Protein AF-A0A8T3BJH3-F1 (afdb_monomer)

Foldseek 3Di:
DPPPVVQQQDQEDADEPCQPPLEAEQQLPRANHAYYHAYQHANHAEYEHPCPDDDLRQRNNRHAYAAYENNQNHQEHYDPPDARPVQANHQNYQEDHDYNNNNHDDDGDHHPRRPYYDYDD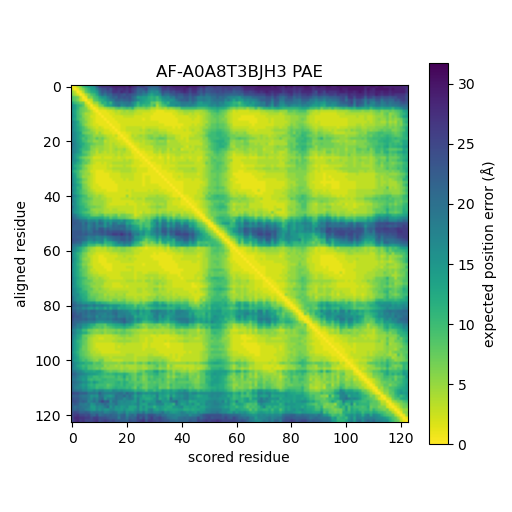DD

Mean predicted aligned error: 8.58 Å

Sequence (123 aa):
MNNVNPIFNIEKIELTDCLECETLPPFGQLPYLKSLTLSKMLKAKWLESKFNGNDKYHAFPLLELLHITKLKALEDWFEAGVAAEDGCLFHCLIQLRLHNCLKLKEFPSLPSKLPSFLLSSRP

Radius of gyration: 14.34 Å; Cα contacts (8 Å, |Δi|>4): 269; chains: 1; bounding box: 36×43×26 Å

pLDDT: mean 75.85, std 15.74, range [37.34, 95.12]

Structure (mmCIF, N/CA/C/O backbone):
data_AF-A0A8T3BJH3-F1
#
_entry.id   AF-A0A8T3BJH3-F1
#
loop_
_atom_site.group_PDB
_atom_site.id
_atom_site.type_symbol
_atom_site.label_atom_id
_atom_site.label_alt_id
_atom_site.label_comp_id
_atom_site.label_asym_id
_atom_site.label_entity_id
_atom_site.label_seq_id
_atom_site.pdbx_PDB_ins_code
_atom_site.Cartn_x
_atom_site.Cartn_y
_atom_site.Cartn_z
_atom_site.occupancy
_atom_site.B_iso_or_equiv
_atom_site.auth_seq_id
_atom_site.auth_comp_id
_atom_site.auth_asym_id
_atom_site.auth_atom_id
_atom_site.pdbx_PDB_model_num
ATOM 1 N N . MET A 1 1 ? 13.397 -27.679 -14.130 1.00 37.34 1 MET A N 1
ATOM 2 C CA . MET A 1 1 ? 12.266 -27.679 -13.173 1.00 37.34 1 MET A CA 1
ATOM 3 C C . MET A 1 1 ? 11.838 -26.234 -12.992 1.00 37.34 1 MET A C 1
ATOM 5 O O . MET A 1 1 ? 12.450 -25.521 -12.211 1.00 37.34 1 MET A O 1
ATOM 9 N N . ASN A 1 2 ? 10.868 -25.770 -13.782 1.00 40.88 2 ASN A N 1
ATOM 10 C CA . ASN A 1 2 ? 10.431 -24.374 -13.750 1.00 40.88 2 ASN A CA 1
ATOM 11 C C . ASN A 1 2 ? 9.361 -24.244 -12.673 1.00 40.88 2 ASN A C 1
ATOM 13 O O . ASN A 1 2 ? 8.173 -24.372 -12.951 1.00 40.88 2 ASN A O 1
ATOM 17 N N . ASN A 1 3 ? 9.795 -24.056 -11.431 1.00 44.75 3 ASN A N 1
ATOM 18 C CA . ASN A 1 3 ? 8.894 -23.707 -10.343 1.00 44.75 3 ASN A CA 1
ATOM 19 C C . ASN A 1 3 ? 8.599 -22.201 -10.456 1.00 44.75 3 ASN A C 1
ATOM 21 O O . ASN A 1 3 ? 9.143 -21.384 -9.719 1.00 44.75 3 ASN A O 1
ATOM 25 N N . VAL A 1 4 ? 7.839 -21.822 -11.490 1.00 50.03 4 VAL A N 1
ATOM 26 C CA . VAL A 1 4 ? 7.338 -20.454 -11.661 1.00 50.03 4 VAL A CA 1
ATOM 27 C C . VAL A 1 4 ? 6.328 -20.241 -10.547 1.00 50.03 4 VAL A C 1
ATOM 29 O O . VAL A 1 4 ? 5.199 -20.714 -10.629 1.00 50.03 4 VAL A O 1
ATOM 32 N N . ASN A 1 5 ? 6.759 -19.592 -9.469 1.00 54.50 5 ASN A N 1
ATOM 33 C CA . ASN A 1 5 ? 5.859 -19.190 -8.400 1.00 54.50 5 ASN A CA 1
ATOM 34 C C . ASN A 1 5 ? 4.841 -18.212 -9.030 1.00 54.50 5 ASN A C 1
ATOM 36 O O . ASN A 1 5 ? 5.241 -17.134 -9.477 1.00 54.50 5 ASN A O 1
ATOM 40 N N . PRO A 1 6 ? 3.550 -18.566 -9.148 1.00 55.44 6 PRO A N 1
ATOM 41 C CA . PRO A 1 6 ? 2.589 -17.833 -9.986 1.00 55.44 6 PRO A CA 1
ATOM 42 C C . PRO A 1 6 ? 2.321 -16.397 -9.504 1.00 55.44 6 PRO A C 1
ATOM 44 O O . PRO A 1 6 ? 1.749 -15.587 -10.228 1.00 55.44 6 PRO A O 1
ATOM 47 N N . ILE A 1 7 ? 2.773 -16.075 -8.291 1.00 58.88 7 ILE A N 1
ATOM 48 C CA . ILE A 1 7 ? 2.640 -14.779 -7.625 1.00 58.88 7 ILE A CA 1
ATOM 49 C C . ILE A 1 7 ? 3.525 -13.706 -8.287 1.00 58.88 7 ILE A C 1
ATOM 51 O O . ILE A 1 7 ? 3.262 -12.516 -8.142 1.00 58.88 7 ILE A O 1
ATOM 55 N N . PHE A 1 8 ? 4.551 -14.093 -9.054 1.00 66.50 8 PHE A N 1
ATOM 56 C CA . PHE A 1 8 ? 5.464 -13.111 -9.635 1.00 66.50 8 PHE A CA 1
ATOM 57 C C . PHE A 1 8 ? 4.826 -12.256 -10.728 1.00 66.50 8 PHE A C 1
ATOM 59 O O . PHE A 1 8 ? 5.204 -11.102 -10.824 1.00 66.50 8 PHE A O 1
ATOM 66 N N . ASN A 1 9 ? 3.815 -12.730 -11.464 1.00 81.62 9 ASN A N 1
ATOM 67 C CA . ASN A 1 9 ? 3.199 -11.974 -12.569 1.00 81.62 9 ASN A CA 1
ATOM 68 C C . ASN A 1 9 ? 2.003 -11.101 -12.139 1.00 81.62 9 ASN A C 1
ATOM 70 O O . ASN A 1 9 ? 1.189 -10.701 -12.972 1.00 81.62 9 ASN A O 1
ATOM 74 N N . ILE A 1 10 ? 1.842 -10.838 -10.841 1.00 89.44 10 ILE A N 1
ATOM 75 C CA . ILE A 1 10 ? 0.712 -10.052 -10.344 1.00 89.44 10 ILE A CA 1
ATOM 76 C C . ILE A 1 10 ? 0.926 -8.571 -10.663 1.00 89.44 10 ILE A C 1
ATOM 78 O O . ILE A 1 10 ? 1.835 -7.942 -10.130 1.00 89.44 10 ILE A O 1
ATOM 82 N N . GLU A 1 11 ? 0.033 -8.009 -11.481 1.00 93.19 11 GLU A N 1
ATOM 83 C CA . GLU A 1 11 ? 0.054 -6.581 -11.822 1.00 93.19 11 GLU A CA 1
ATOM 84 C C . GLU A 1 11 ? -0.889 -5.724 -10.972 1.00 93.19 11 GLU A C 1
ATOM 86 O O . GLU A 1 11 ? -0.663 -4.524 -10.810 1.00 93.19 11 GLU A O 1
ATOM 91 N N . LYS A 1 12 ? -1.950 -6.317 -10.417 1.00 94.56 12 LYS A N 1
ATOM 92 C CA . LYS A 1 12 ? -2.960 -5.598 -9.637 1.00 94.56 12 LYS A CA 1
ATOM 93 C C . LYS A 1 12 ? -3.324 -6.361 -8.372 1.00 94.56 12 LYS A C 1
ATOM 95 O O . LYS A 1 12 ? -3.664 -7.539 -8.436 1.00 94.56 12 LYS A O 1
ATOM 100 N N . ILE A 1 13 ? -3.326 -5.653 -7.247 1.00 94.50 13 ILE A N 1
ATOM 101 C CA . ILE A 1 13 ? -3.808 -6.138 -5.956 1.00 94.50 13 ILE A CA 1
ATOM 102 C C . ILE A 1 13 ? -4.845 -5.170 -5.406 1.00 94.50 13 ILE A C 1
ATOM 104 O O . ILE A 1 13 ? -4.641 -3.956 -5.377 1.00 94.50 13 ILE A O 1
ATOM 108 N N . GLU A 1 14 ? -5.950 -5.735 -4.933 1.00 95.12 14 GLU A N 1
ATOM 109 C CA . GLU A 1 14 ? -7.006 -5.011 -4.243 1.00 95.12 14 GLU A CA 1
ATOM 110 C C . GLU A 1 14 ? -7.415 -5.795 -2.997 1.00 95.12 14 GLU A C 1
ATOM 112 O O . GLU A 1 14 ? -7.908 -6.917 -3.096 1.00 95.12 14 GLU A O 1
ATOM 117 N N . LEU A 1 15 ? -7.181 -5.208 -1.824 1.00 93.31 15 LEU A N 1
ATOM 118 C CA . LEU A 1 15 ? -7.594 -5.762 -0.538 1.00 93.31 15 LEU A CA 1
ATOM 119 C C . LEU A 1 15 ? -8.569 -4.803 0.132 1.00 93.31 15 LEU A C 1
ATOM 121 O O . LEU A 1 15 ? -8.274 -3.621 0.312 1.00 93.31 15 LEU A O 1
ATOM 125 N N . THR A 1 16 ? -9.733 -5.324 0.509 1.00 93.19 16 THR A N 1
ATOM 126 C CA . THR A 1 16 ? -10.809 -4.553 1.130 1.00 93.19 16 THR A CA 1
ATOM 127 C C . THR A 1 16 ? -11.392 -5.327 2.310 1.00 93.19 16 THR A C 1
ATOM 129 O O . THR A 1 16 ? -11.526 -6.543 2.235 1.00 93.19 16 THR A O 1
ATOM 132 N N . ASP A 1 17 ? -11.751 -4.624 3.389 1.00 92.12 17 ASP A N 1
ATOM 133 C CA . ASP A 1 17 ? -12.416 -5.194 4.578 1.00 92.12 17 ASP A CA 1
ATOM 134 C C . ASP A 1 17 ? -11.567 -6.237 5.351 1.00 92.12 17 ASP A C 1
ATOM 136 O O . ASP A 1 17 ? -12.080 -7.074 6.092 1.00 92.12 17 ASP A O 1
ATOM 140 N N . CYS A 1 18 ? -10.238 -6.148 5.255 1.00 88.31 18 CYS A N 1
ATOM 141 C CA . CYS A 1 18 ? -9.298 -6.965 6.029 1.00 88.31 18 CYS A CA 1
ATOM 142 C C . CYS A 1 18 ? -9.036 -6.357 7.423 1.00 88.31 18 CYS A C 1
ATOM 144 O O . CYS A 1 18 ? -7.985 -5.767 7.685 1.00 88.31 18 CYS A O 1
ATOM 146 N N . LEU A 1 19 ? -10.023 -6.464 8.315 1.00 85.62 19 LEU A N 1
ATOM 147 C CA . LEU A 1 19 ? -10.055 -5.752 9.604 1.00 85.62 19 LEU A CA 1
ATOM 148 C C . LEU A 1 19 ? -9.000 -6.224 10.618 1.00 85.62 19 LEU A C 1
ATOM 150 O O . LEU A 1 19 ? -8.516 -5.416 11.409 1.00 85.62 19 LEU A O 1
ATOM 154 N N . GLU A 1 20 ? -8.630 -7.504 10.567 1.00 86.00 20 GLU A N 1
ATOM 155 C CA . GLU A 1 20 ? -7.701 -8.138 11.513 1.00 86.00 20 GLU A CA 1
ATOM 156 C C . GLU A 1 20 ? -6.234 -8.104 11.052 1.00 86.00 20 GLU A C 1
ATOM 158 O O . GLU A 1 20 ? -5.345 -8.505 11.798 1.00 86.00 20 GLU A O 1
ATOM 163 N N . CYS A 1 21 ? -5.956 -7.618 9.838 1.00 83.44 21 CYS A N 1
ATOM 164 C CA . CYS A 1 21 ? -4.594 -7.540 9.316 1.00 83.44 21 CYS A CA 1
ATOM 165 C C . CYS A 1 21 ? -3.818 -6.402 9.991 1.00 83.44 21 CYS A C 1
ATOM 167 O O . CYS A 1 21 ? -4.023 -5.229 9.678 1.00 83.44 21 CYS A O 1
ATOM 169 N N . GLU A 1 22 ? -2.919 -6.761 10.907 1.00 81.19 22 GLU A N 1
ATOM 170 C CA . GLU A 1 22 ? -1.954 -5.841 11.528 1.00 81.19 22 GLU A CA 1
ATOM 171 C C . GLU A 1 22 ? -0.738 -5.598 10.632 1.00 81.19 22 GLU A C 1
ATOM 173 O O . GLU A 1 22 ? -0.258 -4.468 10.514 1.00 81.19 22 GLU A O 1
ATOM 178 N N . THR A 1 23 ? -0.288 -6.657 9.960 1.00 74.88 23 THR A N 1
ATOM 179 C CA . THR A 1 23 ? 0.817 -6.644 9.006 1.00 74.88 23 THR A CA 1
ATOM 180 C C . THR A 1 23 ? 0.291 -6.866 7.593 1.00 74.88 23 THR A C 1
ATOM 182 O O . THR A 1 23 ? -0.529 -7.750 7.329 1.00 74.88 23 THR A O 1
ATOM 185 N N . LEU A 1 24 ? 0.736 -6.015 6.672 1.00 81.38 24 LEU A N 1
ATOM 186 C CA . LEU A 1 24 ? 0.440 -6.145 5.250 1.00 81.38 24 LEU A CA 1
ATOM 187 C C . LEU A 1 24 ? 1.502 -7.022 4.586 1.00 81.38 24 LEU A C 1
ATOM 189 O O . LEU A 1 24 ? 2.661 -6.886 4.950 1.00 81.38 24 LEU A O 1
ATOM 193 N N . PRO A 1 25 ? 1.151 -7.867 3.603 1.00 80.25 25 PRO A N 1
ATOM 194 C CA . PRO A 1 25 ? 2.133 -8.622 2.831 1.00 80.25 25 PRO A CA 1
ATOM 195 C C . PRO A 1 25 ? 3.223 -7.729 2.211 1.00 80.25 25 PRO A C 1
ATOM 197 O O . PRO A 1 25 ? 2.971 -6.548 1.944 1.00 80.25 25 PR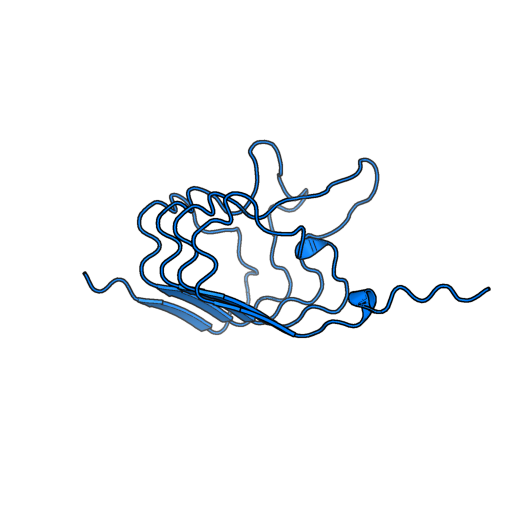O A O 1
ATOM 200 N N . PRO A 1 26 ? 4.400 -8.291 1.879 1.00 79.94 26 PRO A N 1
ATOM 201 C CA . PRO A 1 26 ? 5.518 -7.540 1.326 1.00 79.94 26 PRO A CA 1
ATOM 202 C C . PRO A 1 26 ? 5.312 -7.276 -0.172 1.00 79.94 26 PRO A C 1
ATOM 204 O O . PRO A 1 26 ? 6.028 -7.799 -1.025 1.00 79.94 26 PRO A O 1
ATOM 207 N N . PHE A 1 27 ? 4.308 -6.464 -0.515 1.00 85.56 27 PHE A N 1
ATOM 208 C CA . PHE A 1 27 ? 3.912 -6.181 -1.901 1.00 85.56 27 PHE A CA 1
ATOM 209 C C . PHE A 1 27 ? 5.041 -5.583 -2.745 1.00 85.56 27 PHE A C 1
ATOM 211 O O . PHE A 1 27 ? 5.046 -5.760 -3.960 1.00 85.56 27 PHE A O 1
ATOM 218 N N . GLY A 1 28 ? 6.017 -4.927 -2.109 1.00 78.62 28 GLY A N 1
ATOM 219 C CA . GLY A 1 28 ? 7.200 -4.394 -2.784 1.00 78.62 28 GLY A CA 1
ATOM 220 C C . GLY A 1 28 ? 8.072 -5.468 -3.443 1.00 78.62 28 GLY A C 1
ATOM 221 O O . GLY A 1 28 ? 8.848 -5.137 -4.331 1.00 78.62 28 GLY A O 1
ATOM 222 N N . GLN A 1 29 ? 7.918 -6.744 -3.064 1.00 79.25 29 GLN A N 1
ATOM 223 C CA . GLN A 1 29 ? 8.612 -7.880 -3.683 1.00 79.25 29 GLN A CA 1
ATOM 224 C C . GLN A 1 29 ? 7.981 -8.340 -5.002 1.00 79.25 29 GLN A C 1
ATOM 226 O O . GLN A 1 29 ? 8.513 -9.240 -5.649 1.00 79.25 29 GLN A O 1
ATOM 231 N N . LEU A 1 30 ? 6.837 -7.775 -5.392 1.00 85.00 30 LEU A N 1
ATOM 232 C CA . LEU A 1 30 ? 6.140 -8.143 -6.617 1.00 85.00 30 LEU A CA 1
ATOM 233 C C . LEU A 1 30 ? 6.685 -7.305 -7.782 1.00 85.00 30 LEU A C 1
ATOM 235 O O . LEU A 1 30 ? 6.377 -6.115 -7.873 1.00 85.00 30 LEU A O 1
ATOM 239 N N . PRO A 1 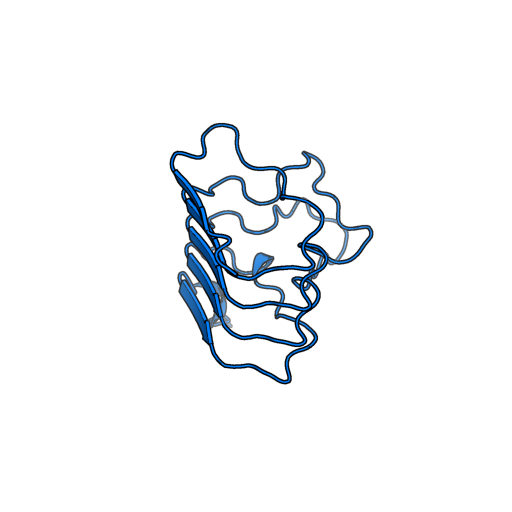31 ? 7.482 -7.900 -8.692 1.00 82.94 31 PRO A N 1
ATOM 240 C CA . PRO A 1 31 ? 8.242 -7.136 -9.677 1.00 82.94 31 PRO A CA 1
ATOM 241 C C . PRO A 1 31 ? 7.365 -6.499 -10.759 1.00 82.94 31 PRO A C 1
ATOM 243 O O . PRO A 1 31 ? 7.785 -5.523 -11.368 1.00 82.94 31 PRO A O 1
ATOM 246 N N . TYR A 1 32 ? 6.155 -7.023 -10.990 1.00 87.94 32 TYR A N 1
ATOM 247 C CA . TYR A 1 32 ? 5.230 -6.526 -12.014 1.00 87.94 32 TYR A CA 1
ATOM 248 C C . TYR A 1 32 ? 4.026 -5.767 -11.452 1.00 87.94 32 TYR A C 1
ATOM 250 O O . TYR A 1 32 ? 3.132 -5.408 -12.216 1.00 87.94 32 TYR A O 1
ATOM 258 N N . LEU A 1 33 ? 3.988 -5.495 -10.143 1.00 91.12 33 LEU A N 1
ATOM 259 C CA . LEU A 1 33 ? 2.848 -4.829 -9.520 1.00 91.12 33 LEU A CA 1
ATOM 260 C C . LEU A 1 33 ? 2.753 -3.365 -9.965 1.00 91.12 33 LEU A C 1
ATOM 262 O O . LEU A 1 33 ? 3.589 -2.546 -9.595 1.00 91.12 33 LEU A O 1
ATOM 266 N N . LYS A 1 34 ? 1.687 -3.040 -10.701 1.00 93.31 34 LYS A N 1
ATOM 267 C CA . LYS A 1 34 ? 1.363 -1.698 -11.208 1.00 93.31 34 LYS A CA 1
ATOM 268 C C . LYS A 1 34 ? 0.288 -0.995 -10.394 1.00 93.31 34 LYS A C 1
ATOM 270 O O . LYS A 1 34 ? 0.276 0.230 -10.316 1.00 93.31 34 LYS A O 1
ATOM 275 N N . SER A 1 35 ? -0.624 -1.746 -9.779 1.00 94.69 35 SER A N 1
ATOM 276 C CA . SER A 1 35 ? -1.744 -1.179 -9.028 1.00 94.69 35 SER A CA 1
ATOM 277 C C . SER A 1 35 ? -1.934 -1.858 -7.677 1.00 94.69 35 SER A C 1
ATOM 279 O O . SER A 1 35 ? -2.136 -3.069 -7.600 1.00 94.69 35 SER A O 1
ATOM 281 N N . LEU A 1 36 ? -1.924 -1.053 -6.616 1.00 94.38 36 LEU A N 1
ATOM 282 C CA . LEU A 1 36 ? -2.180 -1.478 -5.247 1.00 94.38 36 LEU A CA 1
ATOM 283 C C . LEU A 1 36 ? -3.313 -0.646 -4.646 1.00 94.38 36 LEU A C 1
ATOM 285 O O . LEU A 1 36 ? -3.208 0.574 -4.510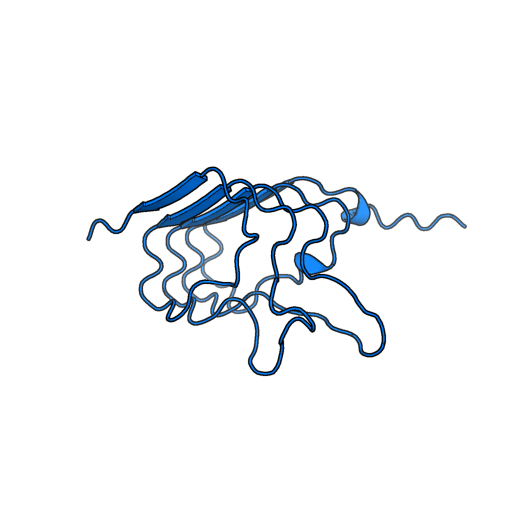 1.00 94.38 36 LEU A O 1
ATOM 289 N N . THR A 1 37 ? -4.400 -1.319 -4.276 1.00 94.94 37 THR A N 1
ATOM 290 C CA . THR A 1 37 ? -5.543 -0.720 -3.579 1.00 94.94 37 THR A CA 1
ATOM 291 C C . THR A 1 37 ? -5.751 -1.404 -2.236 1.00 94.94 37 THR A C 1
ATOM 293 O O . THR A 1 37 ? -5.953 -2.615 -2.178 1.00 94.94 37 THR A O 1
ATOM 296 N N . LEU A 1 38 ? -5.721 -0.627 -1.156 1.00 94.12 38 LEU A N 1
ATOM 297 C CA . LEU A 1 38 ? -5.921 -1.095 0.213 1.00 94.12 38 LEU A CA 1
ATOM 298 C C . LEU A 1 38 ? -7.053 -0.300 0.860 1.00 94.12 38 LEU A C 1
ATOM 300 O O . LEU A 1 38 ? -7.009 0.931 0.920 1.00 94.12 38 LEU A O 1
ATOM 304 N N . SER A 1 39 ? -8.079 -0.994 1.347 1.00 93.75 39 SER A N 1
ATOM 305 C CA . SER A 1 39 ? -9.285 -0.363 1.872 1.00 93.75 39 SER A CA 1
ATOM 306 C C . SER A 1 39 ? -9.767 -1.005 3.169 1.00 93.75 39 SER A C 1
ATOM 308 O O . SER A 1 39 ? -9.866 -2.224 3.286 1.00 93.75 39 SER A O 1
ATOM 310 N N . LYS A 1 40 ? -10.127 -0.166 4.146 1.00 92.12 40 LYS A N 1
ATOM 311 C CA . LYS A 1 40 ? -10.732 -0.573 5.428 1.00 92.12 40 LYS A CA 1
ATOM 312 C C . LYS A 1 40 ? -9.906 -1.627 6.186 1.00 92.12 40 LYS A C 1
ATOM 314 O O . LYS A 1 40 ? -10.451 -2.594 6.708 1.00 92.12 40 LYS A O 1
ATOM 319 N N . MET A 1 41 ? -8.595 -1.428 6.272 1.00 90.94 41 MET A N 1
ATOM 320 C CA . MET A 1 41 ? -7.695 -2.282 7.057 1.00 90.94 41 MET A CA 1
ATOM 321 C C . MET A 1 41 ? -7.336 -1.542 8.347 1.00 90.94 41 MET A C 1
ATOM 323 O O . MET A 1 41 ? -6.392 -0.759 8.397 1.00 90.94 41 MET A O 1
ATOM 327 N N . LEU A 1 42 ? -8.178 -1.694 9.374 1.00 85.75 42 LEU A N 1
ATOM 328 C CA . LEU A 1 42 ? -8.171 -0.804 10.543 1.00 85.75 42 LEU A CA 1
ATOM 329 C C . LEU A 1 42 ? -6.942 -0.961 11.436 1.00 85.75 42 LEU A C 1
ATOM 331 O O . LEU A 1 42 ? -6.586 0.004 12.107 1.00 85.75 42 LEU A O 1
ATOM 335 N N . LYS A 1 43 ? -6.326 -2.146 11.447 1.00 88.56 43 LYS A N 1
ATOM 336 C CA . LYS A 1 43 ? -5.165 -2.460 12.283 1.00 88.56 43 LYS A CA 1
ATOM 337 C C . LYS A 1 43 ? -3.826 -2.378 11.546 1.00 88.56 43 LYS A C 1
ATOM 339 O O . LYS A 1 43 ? -2.794 -2.442 12.205 1.00 88.56 43 LYS A O 1
ATOM 344 N N . ALA A 1 44 ? -3.836 -2.205 10.223 1.00 88.44 44 ALA A N 1
ATOM 345 C CA . ALA A 1 44 ? -2.624 -2.145 9.415 1.00 88.44 44 ALA A CA 1
ATOM 346 C C . ALA A 1 44 ? -1.826 -0.877 9.744 1.00 88.44 44 ALA A C 1
ATOM 348 O O . ALA A 1 44 ? -2.331 0.232 9.548 1.00 88.44 44 ALA A O 1
ATOM 349 N N . LYS A 1 45 ? -0.603 -1.050 10.259 1.00 86.19 45 LYS A N 1
ATOM 350 C CA . LYS A 1 45 ? 0.240 0.061 10.736 1.00 86.19 45 LYS A CA 1
ATOM 351 C C . LYS A 1 45 ? 1.326 0.505 9.758 1.00 86.19 45 LYS A C 1
ATOM 353 O O . LYS A 1 45 ? 1.680 1.681 9.774 1.00 86.19 45 LYS A O 1
ATOM 358 N N . TRP A 1 46 ? 1.818 -0.414 8.931 1.00 82.44 46 TRP A N 1
ATOM 359 C CA . TRP A 1 46 ? 2.842 -0.197 7.903 1.00 82.44 46 TRP A CA 1
ATOM 360 C C . TRP A 1 46 ? 2.739 -1.275 6.812 1.00 82.44 46 TRP A C 1
ATOM 362 O O . TRP A 1 46 ? 2.081 -2.306 7.000 1.00 82.44 46 TRP A O 1
ATOM 372 N N . LEU A 1 47 ? 3.387 -1.050 5.668 1.00 80.25 47 LEU A N 1
ATOM 373 C CA . LEU A 1 47 ? 3.632 -2.080 4.658 1.00 80.25 47 LEU A CA 1
ATOM 374 C C . LEU A 1 47 ? 4.847 -2.906 5.090 1.00 80.25 47 LEU A C 1
ATOM 376 O O . LEU A 1 47 ? 5.886 -2.343 5.442 1.00 80.25 47 LEU A O 1
ATOM 380 N N . GLU A 1 48 ? 4.734 -4.238 5.087 1.00 75.25 48 GLU A N 1
ATOM 381 C CA . GLU A 1 48 ? 5.892 -5.081 5.386 1.00 75.25 48 GLU A CA 1
ATOM 382 C C . GLU A 1 48 ? 6.952 -4.892 4.302 1.00 75.25 48 GLU A C 1
ATOM 384 O O . GLU A 1 48 ? 6.674 -4.918 3.099 1.00 75.25 48 GLU A O 1
ATOM 389 N N . SER A 1 49 ? 8.188 -4.714 4.750 1.00 65.50 49 SER A N 1
ATOM 390 C CA . SER A 1 49 ? 9.334 -4.537 3.883 1.00 65.50 49 SER A CA 1
ATOM 391 C C . SER A 1 49 ? 10.286 -5.702 4.096 1.00 65.50 49 SER A C 1
ATOM 393 O O . SER A 1 49 ? 11.142 -5.673 4.975 1.00 65.50 49 SER A O 1
ATOM 395 N N . LYS A 1 50 ? 10.132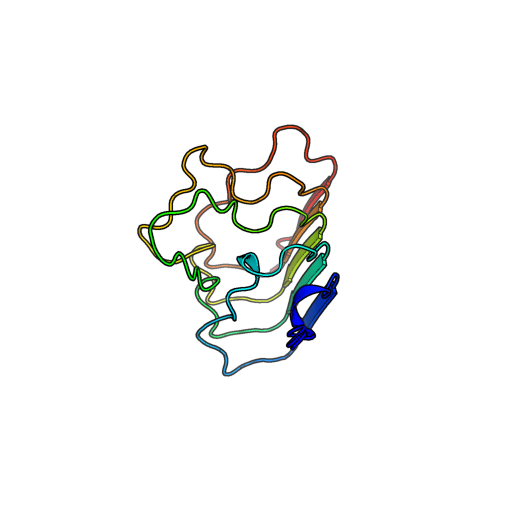 -6.784 3.330 1.00 58.06 50 LYS A N 1
ATOM 396 C CA . LYS A 1 50 ? 11.099 -7.888 3.380 1.00 58.06 50 LYS A CA 1
ATOM 397 C C . LYS A 1 50 ? 12.342 -7.526 2.566 1.00 58.06 50 LYS A C 1
ATOM 399 O O . LYS A 1 50 ? 12.548 -8.048 1.470 1.00 58.06 50 LYS A O 1
ATOM 404 N N . PHE A 1 51 ? 13.165 -6.637 3.119 1.00 54.88 51 PHE A N 1
ATOM 405 C CA . PHE A 1 51 ? 14.552 -6.453 2.699 1.00 54.88 51 PHE A CA 1
ATOM 406 C C . PHE A 1 51 ? 15.386 -7.585 3.298 1.00 54.88 51 PHE A C 1
ATOM 408 O O . PHE A 1 51 ? 15.904 -7.486 4.407 1.00 54.88 51 PHE A O 1
ATOM 415 N N . ASN A 1 52 ? 15.502 -8.694 2.570 1.00 47.88 52 ASN A N 1
ATOM 416 C CA . ASN A 1 52 ? 16.540 -9.668 2.878 1.00 47.88 52 ASN A CA 1
ATOM 417 C C . ASN A 1 52 ? 17.851 -9.068 2.368 1.00 47.88 52 ASN A C 1
ATOM 419 O O . ASN A 1 52 ? 18.009 -8.881 1.164 1.00 47.88 52 ASN A O 1
ATOM 423 N N . GLY A 1 53 ? 18.716 -8.672 3.302 1.00 48.19 53 GLY A N 1
ATOM 424 C CA . GLY A 1 53 ? 19.899 -7.863 3.042 1.00 48.19 53 GLY A CA 1
ATOM 425 C C . GLY A 1 53 ? 20.722 -8.303 1.829 1.00 48.19 53 GLY A C 1
ATOM 426 O O . GLY A 1 53 ? 20.895 -9.496 1.578 1.00 48.19 53 GLY A O 1
ATOM 427 N N . ASN A 1 54 ? 21.273 -7.283 1.166 1.00 45.09 54 ASN A N 1
ATOM 428 C CA . ASN A 1 54 ? 22.353 -7.289 0.175 1.00 45.09 54 ASN A CA 1
ATOM 429 C C . ASN A 1 54 ? 21.995 -6.951 -1.279 1.00 45.09 54 ASN A C 1
ATOM 431 O O . ASN A 1 54 ? 22.913 -6.807 -2.080 1.00 45.09 54 ASN A O 1
ATOM 435 N N . ASP A 1 55 ? 20.731 -6.710 -1.616 1.00 48.50 55 ASP A N 1
ATOM 436 C CA . ASP A 1 55 ? 20.378 -6.278 -2.968 1.00 48.50 55 ASP A CA 1
ATOM 437 C C . ASP A 1 55 ? 19.567 -4.983 -2.967 1.00 48.50 55 ASP A C 1
ATOM 439 O O . ASP A 1 55 ? 18.641 -4.785 -2.178 1.00 48.50 55 ASP A O 1
ATOM 443 N N . LYS A 1 56 ? 19.947 -4.118 -3.908 1.00 51.03 56 LYS A N 1
ATOM 444 C CA . LYS A 1 56 ? 19.412 -2.794 -4.249 1.00 51.03 56 LYS A CA 1
ATOM 445 C C . LYS A 1 56 ? 17.977 -2.875 -4.789 1.00 51.03 56 LYS A C 1
ATOM 447 O O . LYS A 1 56 ? 17.692 -2.428 -5.898 1.00 51.03 56 LYS A O 1
ATOM 452 N N . TYR A 1 57 ? 17.077 -3.532 -4.069 1.00 51.53 57 TYR A N 1
ATOM 453 C CA . TYR A 1 57 ? 15.699 -3.681 -4.505 1.00 51.53 57 TYR A CA 1
ATOM 454 C C . TYR A 1 57 ? 14.936 -2.398 -4.201 1.00 51.53 57 TYR A C 1
ATOM 456 O O . TYR A 1 57 ? 14.611 -2.095 -3.056 1.00 51.53 57 TYR A O 1
ATOM 464 N N . HIS A 1 58 ? 14.638 -1.643 -5.256 1.00 56.69 58 HIS A N 1
ATOM 465 C CA . HIS A 1 58 ? 13.617 -0.608 -5.212 1.00 56.69 58 HIS A CA 1
ATOM 466 C C . HIS A 1 58 ? 12.319 -1.245 -4.706 1.00 56.69 58 HIS A C 1
ATOM 468 O O . HIS A 1 58 ? 11.822 -2.205 -5.304 1.00 56.69 58 HIS A O 1
ATOM 474 N N . ALA A 1 59 ? 11.778 -0.741 -3.596 1.00 68.81 59 ALA A N 1
ATOM 475 C CA . ALA A 1 59 ? 10.426 -1.098 -3.204 1.00 68.81 59 ALA A CA 1
ATOM 476 C C . ALA A 1 59 ? 9.509 -0.682 -4.366 1.00 68.81 59 ALA A C 1
ATOM 478 O O . ALA A 1 59 ? 9.573 0.458 -4.808 1.00 68.81 59 ALA A O 1
ATOM 479 N N . PHE A 1 60 ? 8.701 -1.603 -4.894 1.00 81.69 60 PHE A N 1
ATOM 480 C CA . PHE A 1 60 ? 7.706 -1.298 -5.932 1.00 81.69 60 PHE A CA 1
ATOM 481 C C . PHE A 1 60 ? 8.271 -0.756 -7.268 1.00 81.69 60 PHE A C 1
ATOM 483 O O . PHE A 1 60 ? 7.977 0.378 -7.655 1.00 81.69 60 PHE A O 1
ATOM 490 N N . PRO A 1 61 ? 9.002 -1.576 -8.046 1.00 80.81 61 PRO A N 1
ATOM 491 C CA . PRO A 1 61 ? 9.698 -1.125 -9.256 1.00 80.81 61 PRO A CA 1
ATOM 492 C C . PRO A 1 61 ? 8.778 -0.632 -10.383 1.00 80.81 61 PRO A C 1
ATOM 494 O O . PRO A 1 61 ? 9.221 0.151 -11.214 1.00 80.81 61 PRO A O 1
ATOM 497 N N . LEU A 1 62 ? 7.524 -1.094 -10.436 1.00 87.69 62 LEU A N 1
ATOM 498 C CA . LEU A 1 62 ? 6.569 -0.775 -11.506 1.00 87.69 62 LEU A CA 1
ATOM 499 C C . LEU A 1 62 ? 5.249 -0.185 -10.991 1.00 87.69 62 LEU A C 1
ATOM 501 O O . LEU A 1 62 ? 4.294 -0.083 -11.756 1.00 87.69 62 LEU A O 1
ATOM 505 N N . LEU A 1 63 ? 5.164 0.202 -9.713 1.00 90.06 63 LEU A N 1
ATOM 506 C CA . LEU A 1 63 ? 3.897 0.654 -9.143 1.00 90.06 63 LEU A CA 1
ATOM 507 C C . LEU A 1 63 ? 3.524 2.042 -9.661 1.00 90.06 63 LEU A C 1
ATOM 509 O O . LEU A 1 63 ? 4.179 3.032 -9.353 1.00 90.06 63 LEU A O 1
ATOM 513 N N . GLU A 1 64 ? 2.416 2.102 -10.392 1.00 91.75 64 GLU A N 1
ATOM 514 C CA . GLU A 1 64 ? 1.869 3.315 -10.996 1.00 91.75 64 GLU A CA 1
ATOM 515 C C . GLU A 1 64 ? 0.725 3.899 -10.159 1.00 91.75 64 GLU A C 1
ATOM 517 O O . GLU A 1 64 ? 0.583 5.119 -10.057 1.00 91.75 64 GLU A O 1
ATOM 522 N N . LEU A 1 65 ? -0.098 3.040 -9.546 1.00 92.25 65 LEU A N 1
ATOM 523 C CA . LEU A 1 65 ? -1.324 3.426 -8.846 1.00 92.25 65 LEU A CA 1
ATOM 524 C C . LEU A 1 65 ? -1.318 2.916 -7.402 1.00 92.25 65 LEU A C 1
ATOM 526 O O . LEU A 1 65 ? -1.388 1.708 -7.174 1.00 92.25 65 LEU A O 1
ATOM 530 N N . LEU A 1 66 ? -1.339 3.835 -6.433 1.00 91.88 66 LEU A N 1
ATOM 531 C CA . LEU A 1 66 ? -1.420 3.519 -5.005 1.00 91.88 66 LEU A CA 1
ATOM 532 C C . LEU A 1 66 ? -2.627 4.193 -4.363 1.00 91.88 66 LEU A C 1
ATOM 534 O O . LEU A 1 66 ? -2.699 5.421 -4.275 1.00 91.88 66 LEU A O 1
ATOM 538 N N . HIS A 1 67 ? -3.622 3.398 -3.974 1.00 92.75 67 HIS A N 1
ATOM 539 C CA . HIS A 1 67 ? -4.860 3.892 -3.374 1.00 92.75 67 HIS A CA 1
ATOM 540 C C . HIS A 1 67 ? -5.017 3.300 -1.982 1.00 92.75 67 HIS A C 1
ATOM 542 O O . HIS A 1 67 ? -5.191 2.095 -1.828 1.00 92.75 67 HIS A O 1
ATOM 548 N N . ILE A 1 68 ? -5.001 4.155 -0.965 1.00 91.75 68 ILE A N 1
ATOM 549 C CA . ILE A 1 68 ? -5.188 3.748 0.423 1.00 91.75 68 ILE A CA 1
ATOM 550 C C . ILE A 1 68 ? -6.389 4.483 1.003 1.00 91.75 68 ILE A C 1
ATOM 552 O O . ILE A 1 68 ? -6.464 5.713 0.997 1.00 91.75 68 ILE A O 1
ATOM 556 N N . THR A 1 69 ? -7.354 3.712 1.499 1.00 92.00 69 THR A N 1
ATOM 557 C CA . THR A 1 69 ? -8.602 4.230 2.053 1.00 92.00 69 THR A CA 1
ATOM 558 C C . THR A 1 69 ? -8.917 3.610 3.409 1.00 92.00 69 THR A C 1
ATOM 560 O O . THR A 1 69 ? -8.980 2.395 3.546 1.00 92.00 69 THR A O 1
ATOM 563 N N . LYS A 1 70 ? -9.214 4.432 4.422 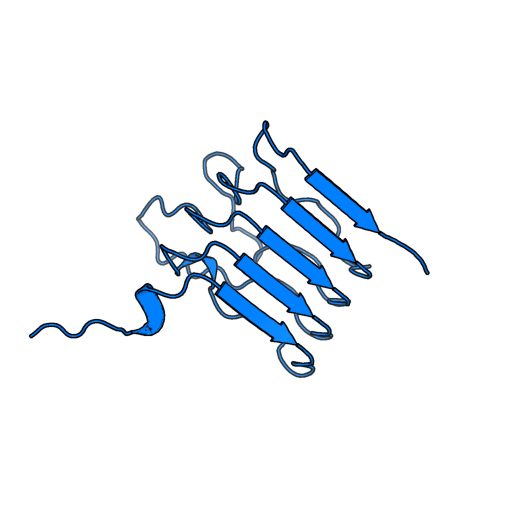1.00 91.19 70 LYS A N 1
ATOM 564 C CA . LYS A 1 70 ? -9.643 3.968 5.759 1.00 91.19 70 LYS A CA 1
ATOM 565 C C . LYS A 1 70 ? -8.627 3.036 6.449 1.00 91.19 70 LYS A C 1
ATOM 567 O O . LYS A 1 70 ? -9.025 2.176 7.236 1.00 91.19 70 LYS A O 1
ATOM 572 N N . LEU A 1 71 ? -7.331 3.217 6.195 1.00 91.19 71 LEU A N 1
ATOM 573 C CA . LEU A 1 71 ? -6.252 2.599 6.973 1.00 91.19 71 LEU A CA 1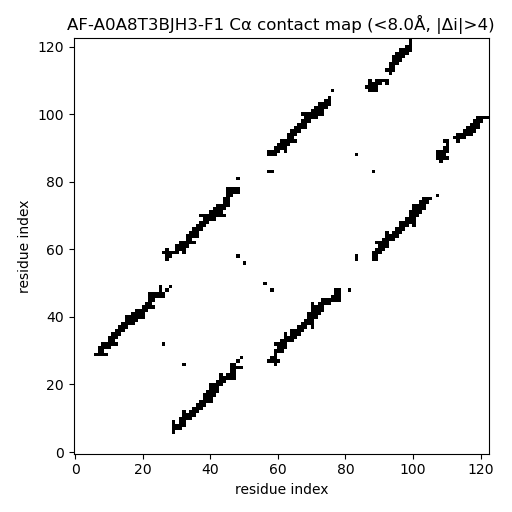
ATOM 574 C C . LEU A 1 71 ? -5.915 3.515 8.156 1.00 91.19 71 LEU A C 1
ATOM 576 O O . LEU A 1 71 ? -4.995 4.326 8.113 1.00 91.19 71 LEU A O 1
ATOM 580 N N . LYS A 1 72 ? -6.739 3.450 9.205 1.00 85.88 72 LYS A N 1
ATOM 581 C CA . LYS A 1 72 ? -6.684 4.403 10.328 1.00 85.88 72 LYS A CA 1
ATOM 582 C C . LYS A 1 72 ? -5.486 4.202 11.258 1.00 85.88 72 LYS A C 1
ATOM 584 O O . LYS A 1 72 ? -5.122 5.145 11.954 1.00 85.88 72 LYS A O 1
ATOM 589 N N . ALA A 1 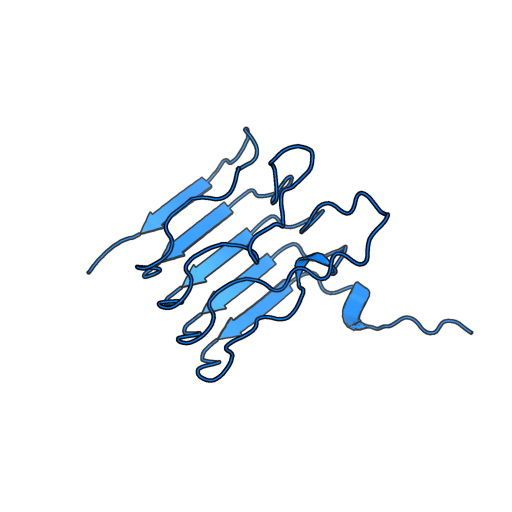73 ? -4.918 2.997 11.295 1.00 89.56 73 ALA A N 1
ATOM 590 C CA . ALA A 1 73 ? -3.732 2.684 12.088 1.00 89.56 73 ALA A CA 1
ATOM 591 C C . ALA A 1 73 ? -2.413 2.925 11.342 1.00 89.56 73 ALA A C 1
ATOM 593 O O . ALA A 1 73 ? -1.372 2.817 11.980 1.00 89.56 73 ALA A O 1
ATOM 594 N N . LEU A 1 74 ? -2.457 3.257 10.045 1.00 88.00 74 LEU A N 1
ATOM 595 C CA . LEU A 1 74 ? -1.266 3.485 9.234 1.00 88.00 74 LEU A CA 1
ATOM 596 C C . LEU A 1 74 ? -0.538 4.725 9.750 1.00 88.00 74 LEU A C 1
ATOM 598 O O . LEU A 1 74 ? -1.067 5.832 9.650 1.00 88.00 74 LEU A O 1
ATOM 602 N N . GLU A 1 75 ? 0.632 4.514 10.340 1.00 85.75 75 GLU A N 1
ATOM 603 C CA . GLU A 1 75 ? 1.458 5.566 10.944 1.00 85.75 75 GLU A CA 1
ATOM 604 C C . GLU A 1 75 ? 2.605 5.967 10.013 1.00 85.75 75 GLU A C 1
ATOM 606 O O . GLU A 1 75 ? 2.927 7.153 9.916 1.00 85.75 75 GLU A O 1
ATOM 611 N N . ASP A 1 76 ? 3.138 4.987 9.282 1.00 81.56 76 ASP A N 1
ATOM 612 C CA . ASP A 1 76 ? 4.219 5.131 8.312 1.00 81.56 76 ASP A CA 1
ATOM 613 C C . ASP A 1 76 ? 4.012 4.158 7.135 1.00 81.56 76 ASP A C 1
ATOM 615 O O . ASP A 1 76 ? 3.197 3.233 7.199 1.00 81.56 76 ASP A O 1
ATOM 619 N N . TRP A 1 77 ? 4.740 4.370 6.043 1.00 80.56 77 TRP A N 1
ATOM 620 C CA . TRP A 1 77 ? 4.705 3.529 4.851 1.00 80.56 77 TRP A CA 1
ATOM 621 C C . TRP A 1 77 ? 5.371 2.184 5.086 1.00 80.56 77 TRP A C 1
ATOM 623 O O . TRP A 1 77 ? 4.840 1.172 4.641 1.00 80.56 77 TRP A O 1
ATOM 633 N N . PHE A 1 78 ? 6.492 2.164 5.802 1.00 77.88 78 PHE A N 1
ATOM 634 C CA . PHE A 1 78 ? 7.286 0.967 6.067 1.00 77.88 78 PHE A CA 1
ATOM 635 C C . PHE A 1 78 ? 7.733 0.929 7.530 1.00 77.88 78 PHE A C 1
ATOM 637 O O . PHE A 1 78 ? 7.583 1.899 8.269 1.00 77.88 78 PHE A O 1
ATOM 644 N N . GLU A 1 79 ? 8.263 -0.213 7.959 1.00 73.62 79 GLU A N 1
ATOM 645 C CA . GLU A 1 79 ? 8.829 -0.362 9.300 1.00 73.62 79 GLU A CA 1
ATOM 646 C C . GLU A 1 79 ? 10.061 0.543 9.502 1.00 73.62 79 GLU A C 1
ATOM 648 O O . GLU A 1 79 ? 10.814 0.829 8.567 1.00 73.62 79 GLU A O 1
ATOM 653 N N . ALA A 1 80 ? 10.272 1.001 10.739 1.00 64.06 80 ALA A N 1
ATOM 654 C CA . ALA A 1 80 ? 11.376 1.890 11.085 1.00 64.06 80 ALA A CA 1
ATOM 655 C C . ALA A 1 80 ? 12.742 1.280 10.714 1.00 64.06 80 ALA A C 1
ATOM 657 O O . ALA A 1 80 ? 13.023 0.122 11.013 1.00 64.06 80 ALA A O 1
ATOM 658 N N . GLY A 1 81 ? 13.609 2.084 10.090 1.00 59.44 81 GLY A N 1
ATOM 659 C CA . GLY A 1 81 ? 14.923 1.645 9.601 1.00 59.44 81 GLY A CA 1
ATOM 660 C C . GLY A 1 81 ? 14.939 1.222 8.128 1.00 59.44 81 GLY A C 1
ATOM 661 O O . GLY A 1 81 ? 16.013 0.981 7.581 1.00 59.44 81 GLY A O 1
ATOM 662 N N . VAL A 1 82 ? 13.781 1.197 7.464 1.00 61.75 82 VAL A N 1
ATOM 663 C CA . VAL A 1 82 ? 13.677 1.039 6.010 1.00 61.75 82 VAL A CA 1
ATOM 664 C C . VAL A 1 82 ? 13.773 2.419 5.354 1.00 61.75 82 VAL A C 1
ATOM 666 O O . VAL A 1 82 ? 12.790 3.149 5.270 1.00 61.75 82 VAL A O 1
ATOM 669 N N . ALA A 1 83 ? 14.964 2.784 4.884 1.00 53.31 83 ALA A N 1
ATOM 670 C CA . ALA A 1 83 ? 15.173 3.956 4.037 1.00 53.31 83 ALA A CA 1
ATOM 671 C C . ALA A 1 83 ? 15.601 3.496 2.639 1.00 53.31 83 ALA A C 1
ATOM 673 O O . ALA A 1 83 ? 16.507 2.672 2.510 1.00 53.31 83 ALA A O 1
ATOM 674 N N . ALA A 1 84 ? 14.963 4.018 1.590 1.00 55.69 84 ALA A N 1
ATOM 675 C CA . ALA A 1 84 ? 15.488 3.858 0.237 1.00 55.69 84 ALA A CA 1
ATOM 676 C C . ALA A 1 84 ? 16.836 4.591 0.126 1.00 55.69 84 ALA A C 1
ATOM 678 O O . ALA A 1 84 ? 16.964 5.706 0.632 1.00 55.69 84 ALA A O 1
ATOM 679 N N . GLU A 1 85 ? 17.828 3.994 -0.545 1.00 52.91 85 GLU A N 1
ATOM 680 C CA . GLU A 1 85 ? 19.157 4.606 -0.749 1.00 52.91 85 GLU A CA 1
ATOM 681 C C . GLU A 1 85 ? 19.073 5.971 -1.458 1.00 52.91 85 GLU A C 1
ATOM 683 O O . GLU A 1 85 ? 19.888 6.857 -1.210 1.00 52.91 85 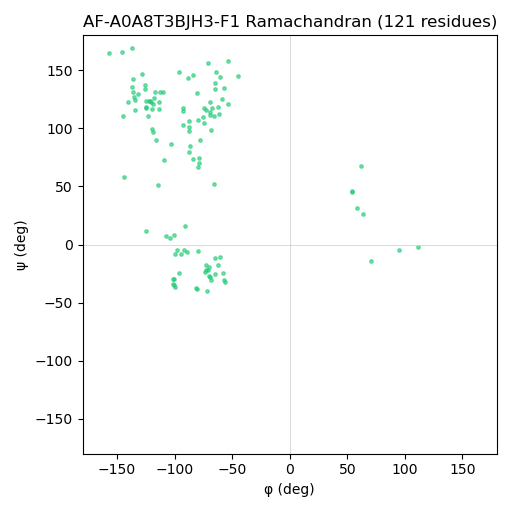GLU A O 1
ATOM 688 N N . ASP A 1 86 ? 18.064 6.160 -2.310 1.00 54.72 86 ASP A N 1
ATOM 689 C CA . ASP A 1 86 ? 17.750 7.403 -3.024 1.00 54.72 86 ASP A CA 1
ATOM 690 C C . ASP A 1 86 ? 16.549 8.158 -2.421 1.00 54.72 86 ASP A C 1
ATOM 692 O O . ASP A 1 86 ? 16.072 9.149 -2.978 1.00 54.72 86 ASP A O 1
ATOM 696 N N . GLY A 1 87 ? 16.036 7.677 -1.287 1.00 60.56 87 GLY A N 1
ATOM 697 C CA . GLY A 1 87 ? 14.847 8.179 -0.611 1.00 60.56 87 GLY A CA 1
ATOM 698 C C . GLY A 1 87 ? 13.530 7.897 -1.337 1.00 60.56 87 GLY A C 1
ATOM 699 O O . GLY A 1 87 ? 12.492 8.018 -0.698 1.00 60.56 87 GLY A O 1
ATOM 700 N N . CYS A 1 88 ? 13.530 7.505 -2.617 1.00 67.00 88 CYS A N 1
ATOM 701 C CA . CYS A 1 88 ? 12.331 7.348 -3.440 1.00 67.00 88 CYS A CA 1
ATOM 702 C C . CYS A 1 88 ? 11.821 5.905 -3.366 1.00 67.00 88 CYS A C 1
ATOM 704 O O . CYS A 1 88 ? 12.480 4.977 -3.810 1.00 67.00 88 CYS A O 1
ATOM 706 N N . LEU A 1 89 ? 10.635 5.698 -2.795 1.00 71.94 89 LEU A N 1
ATOM 707 C CA . LEU A 1 89 ? 10.062 4.356 -2.589 1.00 71.94 89 LEU A CA 1
ATOM 708 C C . LEU A 1 89 ? 9.064 3.966 -3.685 1.00 71.94 89 LEU A C 1
ATOM 710 O O . LEU A 1 89 ? 8.520 2.868 -3.660 1.00 71.94 89 LEU A O 1
ATOM 714 N N . PHE A 1 90 ? 8.773 4.889 -4.604 1.00 80.62 90 PHE A N 1
ATOM 715 C CA . PHE A 1 90 ? 7.699 4.756 -5.580 1.00 80.62 90 PHE A CA 1
ATOM 716 C C . PHE A 1 90 ? 8.086 5.377 -6.935 1.00 80.62 90 PHE A C 1
ATOM 718 O O . PHE A 1 90 ? 7.414 6.283 -7.424 1.00 80.62 90 PHE A O 1
ATOM 725 N N . HIS A 1 91 ? 9.179 4.919 -7.555 1.00 77.50 91 HIS A N 1
ATOM 726 C CA . HIS A 1 91 ? 9.784 5.548 -8.748 1.00 77.50 91 HIS A CA 1
ATOM 727 C C . HIS A 1 91 ? 8.847 5.710 -9.947 1.00 77.50 91 HIS A C 1
ATOM 729 O O . HIS A 1 91 ? 8.989 6.669 -10.707 1.00 77.50 91 HIS A O 1
ATOM 735 N N . CYS A 1 92 ? 7.902 4.788 -10.119 1.00 86.69 92 CYS A N 1
ATOM 736 C CA . CYS A 1 92 ? 6.966 4.775 -11.242 1.00 86.69 92 CYS A CA 1
ATOM 737 C C . CYS A 1 92 ? 5.585 5.336 -10.892 1.00 86.69 92 CYS A C 1
ATOM 739 O O . CYS A 1 92 ? 4.678 5.236 -11.714 1.00 86.69 92 CYS A O 1
ATOM 741 N N . LEU A 1 93 ? 5.398 5.926 -9.707 1.00 87.00 93 LEU A N 1
ATOM 742 C CA . LEU A 1 93 ? 4.066 6.313 -9.255 1.00 87.00 93 LEU A CA 1
ATOM 743 C C . LEU A 1 93 ? 3.506 7.475 -10.069 1.00 87.00 93 LEU A C 1
ATOM 745 O O . LEU A 1 93 ? 4.064 8.569 -10.125 1.00 87.00 93 LEU A O 1
ATOM 749 N N . ILE A 1 94 ? 2.347 7.227 -10.664 1.00 88.44 94 ILE A N 1
ATOM 750 C CA . ILE A 1 94 ? 1.598 8.171 -11.491 1.00 88.44 94 ILE A CA 1
ATOM 751 C C . ILE A 1 94 ? 0.442 8.765 -10.680 1.00 88.44 94 ILE A C 1
ATOM 753 O O . ILE A 1 94 ? 0.078 9.936 -10.849 1.00 88.44 94 ILE A O 1
ATOM 757 N N . GLN A 1 95 ? -0.136 7.958 -9.785 1.00 87.94 95 GLN A N 1
ATOM 758 C CA . GLN A 1 95 ? -1.290 8.341 -8.991 1.00 87.94 95 GLN A CA 1
ATOM 759 C C . GLN A 1 95 ? -1.207 7.837 -7.554 1.00 87.94 95 GLN A C 1
ATOM 761 O O . GLN A 1 95 ? -1.216 6.632 -7.294 1.00 87.94 95 GLN A O 1
ATOM 766 N N . LEU A 1 96 ? -1.270 8.784 -6.620 1.00 88.88 96 LEU A N 1
ATOM 767 C CA . LEU A 1 96 ? -1.440 8.515 -5.197 1.00 88.88 96 LEU A CA 1
ATOM 768 C C . LEU A 1 96 ? -2.804 9.033 -4.729 1.00 88.88 96 LEU A C 1
ATOM 770 O O . LEU A 1 96 ? -3.113 10.221 -4.869 1.00 88.88 96 LEU A O 1
ATOM 774 N N . ARG A 1 97 ? -3.625 8.136 -4.172 1.00 88.75 97 ARG A N 1
ATOM 775 C CA . ARG A 1 97 ? -4.886 8.476 -3.505 1.00 88.75 97 ARG A CA 1
ATOM 776 C C . ARG A 1 97 ? -4.843 8.061 -2.050 1.00 88.75 97 ARG A C 1
ATOM 778 O O . ARG A 1 97 ? -4.721 6.879 -1.745 1.00 88.75 97 ARG A O 1
ATOM 785 N N . LEU A 1 98 ? -5.023 9.037 -1.170 1.00 89.12 98 LEU A N 1
ATOM 786 C CA . LEU A 1 98 ? -5.119 8.825 0.268 1.00 89.12 98 LEU A CA 1
ATOM 787 C C . LEU A 1 98 ? -6.455 9.372 0.764 1.00 89.12 98 LEU A C 1
ATOM 789 O O . LEU A 1 98 ? -6.782 10.544 0.553 1.00 89.12 98 LEU A O 1
ATOM 793 N N . HIS A 1 99 ? -7.235 8.512 1.417 1.00 88.69 99 HIS A N 1
ATOM 794 C CA . HIS A 1 99 ? -8.518 8.880 2.003 1.00 88.69 99 HIS A CA 1
ATOM 795 C C . HIS A 1 99 ? -8.663 8.308 3.415 1.00 88.69 99 HIS A C 1
ATOM 797 O O . HIS A 1 99 ? -8.533 7.103 3.629 1.00 88.69 99 HIS A O 1
ATOM 803 N N . ASN A 1 100 ? -8.976 9.162 4.392 1.00 86.75 100 ASN A N 1
ATOM 804 C CA . ASN A 1 100 ? -9.222 8.754 5.782 1.00 86.75 100 ASN A CA 1
ATOM 805 C C . ASN A 1 100 ? -8.071 7.918 6.405 1.00 86.75 100 ASN A C 1
ATOM 807 O O . ASN A 1 100 ? -8.303 6.873 7.016 1.00 86.75 100 ASN A O 1
ATOM 811 N N . CYS A 1 101 ? -6.826 8.369 6.213 1.00 85.94 101 CYS A N 1
ATOM 812 C CA . CYS A 1 101 ? -5.605 7.793 6.795 1.00 85.94 101 CYS A CA 1
ATOM 813 C C . CYS A 1 101 ? -5.057 8.756 7.861 1.00 85.94 101 CYS A C 1
ATOM 815 O O . CYS A 1 101 ? -4.111 9.494 7.620 1.00 85.94 101 CYS A O 1
ATOM 817 N N . LEU A 1 102 ? -5.736 8.829 9.009 1.00 78.88 102 LEU A N 1
ATOM 818 C CA . LEU A 1 102 ? -5.584 9.932 9.974 1.00 78.88 102 LEU A CA 1
ATOM 819 C C . LEU A 1 102 ? -4.266 9.926 10.760 1.00 78.88 102 LEU A C 1
ATOM 821 O O . LEU A 1 102 ? -3.884 10.958 11.302 1.00 78.88 102 LEU A O 1
ATOM 825 N N . LYS A 1 103 ? -3.612 8.768 10.866 1.00 85.31 103 LYS A N 1
ATOM 826 C CA . LYS A 1 103 ? -2.372 8.597 11.629 1.00 85.31 103 LYS A CA 1
ATOM 827 C C . LYS A 1 103 ? -1.101 8.724 10.793 1.00 85.31 103 LYS A C 1
ATOM 829 O O . LYS A 1 103 ? -0.022 8.756 11.380 1.00 85.31 103 LYS A O 1
ATOM 834 N N . LEU A 1 104 ? -1.228 8.798 9.469 1.00 84.25 104 LEU A N 1
ATOM 835 C CA . LEU A 1 104 ? -0.086 8.839 8.569 1.00 84.25 104 LEU A CA 1
ATOM 836 C C . LEU A 1 104 ? 0.620 10.187 8.744 1.00 84.25 104 LEU A C 1
ATOM 838 O O . LEU A 1 104 ? 0.044 11.229 8.427 1.00 84.25 104 LEU A O 1
ATOM 842 N N . LYS A 1 105 ? 1.831 10.160 9.307 1.00 73.06 105 LYS A N 1
ATOM 843 C CA . LYS A 1 105 ? 2.560 11.381 9.689 1.00 73.06 105 LYS A CA 1
ATOM 844 C C . LYS A 1 105 ? 3.283 12.018 8.513 1.00 73.06 105 LYS A C 1
ATOM 846 O O . LYS A 1 105 ? 3.321 13.242 8.416 1.00 73.06 105 LYS A O 1
ATOM 851 N N . GLU A 1 106 ? 3.835 11.189 7.633 1.00 73.56 106 GLU A N 1
ATOM 852 C CA . GLU A 1 106 ? 4.682 11.632 6.533 1.00 73.56 106 GLU A CA 1
ATOM 853 C C . GLU A 1 106 ? 4.211 11.065 5.193 1.00 73.56 106 GLU A C 1
ATOM 855 O O . GLU A 1 106 ? 3.676 9.956 5.078 1.00 73.56 106 GLU A O 1
ATOM 860 N N . PHE A 1 107 ? 4.400 11.871 4.151 1.00 73.12 107 PHE A N 1
ATOM 861 C CA . PHE A 1 107 ? 4.229 11.419 2.780 1.00 73.12 107 PHE A CA 1
ATOM 862 C C . PHE A 1 107 ? 5.516 10.741 2.327 1.00 73.12 107 PHE A C 1
ATOM 864 O O . PHE A 1 107 ? 6.602 11.165 2.725 1.00 73.12 107 PHE A O 1
ATOM 871 N N . PRO A 1 108 ? 5.414 9.705 1.488 1.00 71.94 108 PRO A N 1
ATOM 872 C CA . PRO A 1 108 ? 6.604 9.051 1.006 1.00 71.94 108 PRO A CA 1
ATOM 873 C C . PRO A 1 108 ? 7.304 9.999 0.037 1.00 71.94 108 PRO A C 1
ATOM 875 O O . PRO A 1 108 ? 6.663 10.864 -0.569 1.00 71.94 108 PRO A O 1
ATOM 878 N N . SER A 1 109 ? 8.607 9.830 -0.154 1.00 70.44 109 SER A N 1
ATOM 879 C CA . SER A 1 109 ? 9.278 10.545 -1.235 1.00 70.44 109 SER A CA 1
ATOM 880 C C . SER A 1 109 ? 8.677 10.096 -2.566 1.00 70.44 109 SER A C 1
ATOM 882 O O . SER A 1 109 ? 8.698 8.908 -2.913 1.00 70.44 109 SER A O 1
ATOM 884 N N . LEU A 1 110 ? 8.079 11.051 -3.272 1.00 72.94 110 LEU A N 1
ATOM 885 C CA . LEU A 1 110 ? 7.428 10.836 -4.555 1.00 72.94 110 LEU A CA 1
ATOM 886 C C . LEU A 1 110 ? 8.391 11.191 -5.690 1.00 72.94 110 LEU A C 1
ATOM 888 O O . LEU A 1 110 ? 9.195 12.118 -5.550 1.00 72.94 110 LEU A O 1
ATOM 892 N N . PRO A 1 111 ? 8.286 10.518 -6.846 1.00 71.19 111 PRO A N 1
ATOM 893 C CA . PRO A 1 111 ? 9.035 10.912 -8.024 1.00 71.19 111 PRO A CA 1
ATOM 894 C C . PRO A 1 111 ? 8.638 12.338 -8.425 1.00 71.19 111 PRO A C 1
ATOM 896 O O . PRO A 1 111 ? 7.473 12.731 -8.355 1.00 71.19 111 PRO A O 1
ATOM 899 N N . SER A 1 112 ? 9.607 13.114 -8.912 1.00 65.75 112 SER A N 1
ATOM 900 C CA . SER A 1 112 ? 9.424 14.519 -9.314 1.00 65.75 112 SER A CA 1
ATOM 901 C C . SER A 1 112 ? 8.403 14.730 -10.444 1.00 65.75 112 SER A C 1
ATOM 903 O O . SER A 1 112 ? 8.011 15.862 -10.722 1.00 65.75 112 SER A O 1
ATOM 905 N N . LYS A 1 113 ? 7.952 13.648 -11.089 1.00 62.81 113 LYS A N 1
ATOM 906 C CA . LYS A 1 113 ? 6.967 13.626 -12.175 1.00 62.81 113 LYS A CA 1
ATOM 907 C C . LYS A 1 113 ? 5.680 12.912 -11.758 1.00 62.81 113 LYS A C 1
ATOM 909 O O . LYS A 1 113 ? 5.245 12.021 -12.473 1.00 62.81 113 LYS A O 1
ATOM 914 N N . LEU A 1 114 ? 5.077 13.267 -10.625 1.00 67.19 114 LEU A N 1
ATOM 915 C CA . LEU A 1 114 ? 3.782 12.707 -10.231 1.00 67.19 114 LEU A CA 1
ATOM 916 C C . LEU A 1 114 ? 2.633 13.538 -10.846 1.00 67.19 114 LEU A C 1
ATOM 918 O O . LEU A 1 114 ? 2.329 14.617 -10.336 1.00 67.19 114 LEU A O 1
ATOM 922 N N . PRO A 1 115 ? 1.986 13.092 -11.942 1.00 63.91 115 PRO A N 1
ATOM 923 C CA . PRO A 1 115 ? 0.985 13.891 -12.647 1.00 63.91 115 PRO A CA 1
ATOM 924 C C . PRO A 1 115 ? -0.343 14.017 -11.891 1.00 63.91 115 PRO A C 1
ATOM 926 O O . PRO A 1 115 ? -1.129 14.907 -12.209 1.00 63.91 115 PRO A O 1
ATOM 929 N N . SER A 1 116 ? -0.626 13.151 -10.907 1.00 62.50 116 SER A N 1
ATOM 930 C CA . SER A 1 116 ? -1.882 13.205 -10.152 1.00 62.50 116 SER A CA 1
ATOM 931 C C . SER A 1 116 ? -1.723 12.819 -8.676 1.00 62.50 116 SER A C 1
ATOM 933 O O . SER A 1 116 ? -1.523 11.660 -8.321 1.00 62.50 116 SER A O 1
ATOM 935 N N . PHE A 1 117 ? -1.864 13.804 -7.789 1.00 67.25 117 PHE A N 1
ATOM 936 C CA . PHE A 1 117 ? -1.943 13.608 -6.341 1.00 67.25 117 PHE A CA 1
ATOM 937 C C . PHE A 1 117 ? -3.340 14.014 -5.868 1.00 67.25 117 PHE A C 1
ATOM 939 O O . PHE A 1 117 ? -3.732 15.170 -6.021 1.00 67.25 117 PHE A O 1
ATOM 946 N N . LEU A 1 118 ? -4.117 13.074 -5.324 1.00 66.62 118 LEU A N 1
ATOM 947 C CA . LEU A 1 118 ? -5.446 13.360 -4.776 1.00 66.62 118 LEU A CA 1
ATOM 948 C C . LEU A 1 118 ? -5.474 12.993 -3.294 1.00 66.62 118 LEU A C 1
ATOM 950 O O . LEU A 1 118 ? -5.668 11.834 -2.918 1.00 66.62 118 LEU A O 1
ATOM 954 N N . LEU A 1 119 ? -5.322 14.013 -2.455 1.00 65.12 119 LEU A N 1
ATOM 955 C CA . LEU A 1 119 ? -5.585 13.926 -1.027 1.00 65.12 119 LEU A CA 1
ATOM 956 C C . LEU A 1 119 ? -7.033 14.350 -0.782 1.00 65.12 119 LEU A C 1
ATOM 958 O O . LEU A 1 119 ? -7.408 15.486 -1.063 1.00 65.12 119 LEU A O 1
ATOM 962 N N . SER A 1 120 ? -7.860 13.444 -0.261 1.00 53.75 120 SER A N 1
ATOM 963 C CA . SER A 1 120 ? -9.200 13.811 0.202 1.00 53.75 120 SER A CA 1
ATOM 964 C C . SER A 1 120 ? -9.318 13.521 1.691 1.00 53.75 120 SER A C 1
ATOM 966 O O . SER A 1 120 ? -9.579 12.397 2.118 1.00 53.75 120 SER A O 1
ATOM 968 N N . SER A 1 121 ? -9.121 14.556 2.502 1.00 44.06 121 SER A N 1
ATOM 969 C CA . SER A 1 121 ? -9.582 14.575 3.884 1.00 44.06 121 SER A CA 1
ATOM 970 C C . SER A 1 121 ? -10.967 15.220 3.894 1.00 44.06 121 SER A C 1
ATOM 972 O O . SER A 1 121 ? -11.119 16.429 3.745 1.00 44.06 121 SER A O 1
ATOM 974 N N . ARG A 1 122 ? -12.017 14.408 4.019 1.00 37.34 122 ARG A N 1
ATOM 975 C CA . ARG A 1 122 ? -13.287 14.908 4.552 1.00 37.34 122 ARG A CA 1
ATOM 976 C C . ARG A 1 122 ? -13.579 14.148 5.847 1.00 37.34 122 ARG A C 1
ATOM 978 O O . ARG A 1 122 ? -13.381 12.930 5.837 1.00 37.34 122 ARG A O 1
ATOM 985 N N . PRO A 1 123 ? -13.918 14.871 6.929 1.00 45.06 123 PRO A N 1
ATOM 986 C CA . PRO A 1 123 ? -14.158 14.297 8.250 1.00 45.06 123 PRO A CA 1
ATOM 987 C C . PRO A 1 123 ? -15.348 13.333 8.259 1.00 45.06 123 PRO A C 1
ATOM 989 O O . PRO A 1 123 ? -16.262 13.508 7.419 1.00 45.06 123 PRO A O 1
#

Nearest PDB structures (foldseek):
  7crb-assembly1_A  TM=7.374E-01  e=1.416E-01  Arabidopsis thaliana
  7drc-assembly1_C  TM=5.084E-01  e=7.348E+00  Nicotiana benthamiana
  4qc0-assembly1_A  TM=2.622E-01  e=6.564E+00  Homo sapiens
  5z15-assembly1_B  TM=1.951E-01  e=4.950E+00  Homo sapiens

Solvent-accessible surface area (backbone atoms only — not comparable to full-atom values): 6883 Å² total; per-residue (Å²): 134,86,81,72,64,77,69,50,76,41,38,69,48,78,49,66,70,46,52,82,38,48,69,41,72,48,62,43,75,24,67,45,25,28,34,45,34,43,31,41,22,47,44,22,32,33,38,41,71,83,75,72,83,90,67,94,70,59,42,23,68,41,24,27,37,43,36,41,32,38,27,47,40,20,40,43,70,48,54,90,90,73,72,49,97,83,51,50,52,30,72,44,34,40,34,46,36,47,30,54,46,79,43,48,76,68,79,76,47,66,42,96,74,53,84,40,78,48,79,49,86,72,135

InterPro domains:
  IPR032675 Leucine-rich repeat domain superfamily [G3DSA:3.80.10.10] (3-121)
  IPR056789 R13L1/DRL21-like, LRR repeat region [PF25019] (8-41)

Organism: Dendrobium nobile (NCBI:txid94219)

Secondary structure (DSSP, 8-state):
-----GGGG--EEEEE--TT-SSB--GGG-TT--EEEEE--TT--SB-----TTS---SSTT--EEEEES-TT---SB-TT---TTSBS-TT--EEEEES-TT---PPBPPTT--EEEEE---